Protein AF-A0A2C6AY49-F1 (afdb_monomer_lite)

Structure (mmCIF, N/CA/C/O backbone):
data_AF-A0A2C6AY49-F1
#
_entry.id   AF-A0A2C6AY49-F1
#
loop_
_atom_site.group_PDB
_atom_site.id
_atom_site.type_symbol
_atom_site.label_atom_id
_atom_site.label_alt_id
_atom_site.label_comp_id
_atom_site.label_asym_id
_atom_site.label_entity_id
_atom_site.label_seq_id
_atom_site.pdbx_PDB_ins_code
_atom_site.Cartn_x
_atom_site.Cartn_y
_atom_site.Cartn_z
_atom_site.occupancy
_atom_site.B_iso_or_equiv
_atom_site.auth_seq_id
_atom_site.auth_comp_id
_atom_site.auth_asym_id
_atom_site.auth_atom_id
_atom_site.pdbx_PDB_model_num
ATOM 1 N N . MET A 1 1 ? 8.527 -21.718 -27.892 1.00 63.59 1 MET A N 1
ATOM 2 C CA . MET A 1 1 ? 9.544 -20.723 -27.468 1.00 63.59 1 MET A CA 1
ATOM 3 C C . MET A 1 1 ? 10.426 -20.252 -28.619 1.00 63.59 1 MET A C 1
ATOM 5 O O . MET A 1 1 ? 10.440 -19.054 -28.850 1.00 63.59 1 MET A O 1
ATOM 9 N N . LYS A 1 2 ? 11.100 -21.139 -29.371 1.00 71.44 2 LYS A N 1
ATOM 10 C CA . LYS A 1 2 ? 11.913 -20.734 -30.540 1.00 71.44 2 LYS A CA 1
ATOM 11 C C . LYS A 1 2 ? 11.113 -19.955 -31.601 1.00 71.44 2 LYS A C 1
ATOM 13 O O . LYS A 1 2 ? 11.583 -18.920 -32.049 1.00 71.44 2 LYS A O 1
ATOM 18 N N . ASP A 1 3 ? 9.878 -20.367 -31.890 1.00 84.06 3 ASP A N 1
ATOM 19 C CA . ASP A 1 3 ? 9.003 -19.645 -32.832 1.00 84.06 3 ASP A CA 1
ATOM 20 C C . ASP A 1 3 ? 8.619 -18.234 -32.378 1.00 84.06 3 ASP A C 1
ATOM 22 O O . ASP A 1 3 ? 8.638 -17.313 -33.184 1.00 84.06 3 ASP A O 1
ATOM 26 N N . LEU A 1 4 ? 8.329 -18.034 -31.089 1.00 85.00 4 LEU A N 1
ATOM 27 C CA . LEU A 1 4 ? 7.979 -16.711 -30.555 1.00 85.00 4 LEU A CA 1
ATOM 28 C C . LEU A 1 4 ? 9.176 -15.756 -30.585 1.00 85.00 4 LEU A C 1
ATOM 30 O O . LEU A 1 4 ? 9.024 -14.583 -30.910 1.00 85.00 4 LEU A O 1
ATOM 34 N N . ILE A 1 5 ? 10.372 -16.267 -30.279 1.00 85.38 5 ILE A N 1
ATOM 35 C CA . ILE A 1 5 ? 11.615 -15.492 -30.351 1.00 85.38 5 ILE A CA 1
ATOM 36 C C . ILE A 1 5 ? 11.899 -15.103 -31.805 1.00 85.38 5 ILE A C 1
ATOM 38 O O . ILE A 1 5 ? 12.180 -13.942 -32.081 1.00 85.38 5 ILE A O 1
ATOM 42 N N . ASN A 1 6 ? 11.755 -16.037 -32.745 1.00 89.19 6 ASN A N 1
ATOM 43 C CA . ASN A 1 6 ? 11.958 -15.762 -34.166 1.00 89.19 6 ASN A CA 1
ATOM 44 C C . ASN A 1 6 ? 10.931 -14.758 -34.712 1.00 89.19 6 ASN A C 1
ATOM 46 O O . ASN A 1 6 ? 11.304 -13.850 -35.450 1.00 89.19 6 ASN A O 1
ATOM 50 N N . GLN A 1 7 ? 9.662 -14.864 -34.308 1.00 85.88 7 GLN A N 1
ATOM 51 C CA . GLN A 1 7 ? 8.625 -13.891 -34.667 1.00 85.88 7 GLN A CA 1
ATOM 52 C C . GLN A 1 7 ? 8.929 -12.495 -34.110 1.00 85.88 7 GLN A C 1
ATOM 54 O O . GLN A 1 7 ? 8.796 -11.510 -34.832 1.00 85.88 7 GLN A O 1
ATOM 59 N N . ALA A 1 8 ? 9.398 -12.400 -32.863 1.00 85.19 8 ALA A N 1
ATOM 60 C CA . ALA A 1 8 ? 9.810 -11.129 -32.272 1.00 85.19 8 ALA A CA 1
ATOM 61 C C . ALA A 1 8 ? 11.018 -10.517 -33.002 1.00 85.19 8 ALA A C 1
ATOM 63 O O . ALA A 1 8 ? 11.032 -9.316 -33.255 1.00 85.19 8 ALA A O 1
ATOM 64 N N . ILE A 1 9 ? 12.003 -11.332 -33.394 1.00 86.94 9 ILE A N 1
ATOM 65 C CA . ILE A 1 9 ? 13.176 -10.876 -34.156 1.00 86.94 9 ILE A CA 1
ATOM 66 C C . ILE A 1 9 ? 12.764 -10.340 -35.530 1.00 86.94 9 ILE A C 1
ATOM 68 O O . ILE A 1 9 ? 13.208 -9.263 -35.915 1.00 86.94 9 ILE A O 1
ATOM 72 N N . VAL A 1 10 ? 11.891 -11.048 -36.254 1.00 90.06 10 VAL A N 1
ATOM 73 C CA . VAL A 1 10 ? 11.384 -10.597 -37.562 1.00 90.06 10 VAL A CA 1
ATOM 74 C C . VAL A 1 10 ? 10.586 -9.299 -37.425 1.00 90.06 10 VAL A C 1
ATOM 76 O O . VAL A 1 10 ? 10.730 -8.397 -38.244 1.00 90.06 10 VAL A O 1
ATOM 79 N N . TYR A 1 11 ? 9.779 -9.174 -36.371 1.00 86.75 11 TYR A N 1
ATOM 80 C CA . TYR A 1 11 ? 9.031 -7.952 -36.088 1.00 86.75 11 TYR A CA 1
ATOM 81 C C . TYR A 1 11 ? 9.958 -6.758 -35.815 1.00 86.75 11 TYR A C 1
ATOM 83 O O . TYR A 1 11 ? 9.780 -5.701 -36.413 1.00 86.75 11 TYR A O 1
ATOM 91 N N . LEU A 1 12 ? 10.985 -6.944 -34.979 1.00 84.88 12 LEU A N 1
ATOM 92 C CA . LEU A 1 12 ? 11.977 -5.911 -34.664 1.00 84.88 12 LEU A CA 1
ATOM 93 C C . LEU A 1 12 ? 12.850 -5.543 -35.873 1.00 84.88 12 LEU A C 1
ATOM 95 O O . LEU A 1 12 ? 13.212 -4.382 -36.036 1.00 84.88 12 LEU A O 1
ATOM 99 N N . ALA A 1 13 ? 13.170 -6.500 -36.748 1.00 85.19 13 ALA A N 1
ATOM 100 C CA . ALA A 1 13 ? 13.949 -6.248 -37.962 1.00 85.19 13 ALA A CA 1
ATOM 101 C C . ALA A 1 13 ? 13.224 -5.328 -38.960 1.00 85.19 13 ALA A C 1
ATOM 103 O O . ALA A 1 13 ? 13.877 -4.636 -39.736 1.00 85.19 13 ALA A O 1
ATOM 104 N N . ASN A 1 14 ? 11.890 -5.284 -38.909 1.00 90.81 14 ASN A N 1
ATOM 105 C CA . ASN A 1 14 ? 11.062 -4.444 -39.774 1.00 90.81 14 ASN A CA 1
ATOM 106 C C . ASN A 1 14 ? 10.794 -3.041 -39.197 1.00 90.81 14 ASN A C 1
ATOM 108 O O . ASN A 1 14 ? 9.965 -2.309 -39.738 1.00 90.81 14 ASN A O 1
ATOM 112 N N . PHE A 1 15 ? 11.451 -2.658 -38.097 1.00 91.56 15 PHE A N 1
ATOM 113 C CA . PHE A 1 15 ? 11.240 -1.353 -37.469 1.00 91.56 15 PHE A CA 1
ATOM 114 C C . PHE A 1 15 ? 11.849 -0.204 -38.273 1.00 91.56 15 PHE A C 1
ATOM 116 O O . PHE A 1 15 ? 12.960 -0.302 -38.799 1.00 91.56 15 PHE A O 1
ATOM 123 N N . SER A 1 16 ? 11.147 0.929 -38.299 1.00 93.19 16 SER A N 1
ATOM 124 C CA . SER A 1 16 ? 11.684 2.179 -38.835 1.00 93.19 16 SER A CA 1
ATOM 125 C C . SER A 1 16 ? 12.755 2.773 -37.913 1.00 93.19 16 SER A C 1
ATOM 127 O O . SER A 1 16 ? 12.834 2.458 -36.722 1.00 93.19 16 SER A O 1
ATOM 129 N N . VAL A 1 17 ? 13.570 3.689 -38.447 1.00 92.88 17 VAL A N 1
ATOM 130 C CA . VAL A 1 17 ? 14.605 4.400 -37.671 1.00 92.88 17 VAL A CA 1
ATOM 131 C C . VAL A 1 17 ? 14.002 5.128 -36.461 1.00 92.88 17 VAL A C 1
ATOM 133 O O . VAL A 1 17 ? 14.562 5.076 -35.371 1.00 92.88 17 VAL A O 1
ATOM 136 N N . GLU A 1 18 ? 12.826 5.742 -36.613 1.00 92.19 18 GLU A N 1
ATOM 137 C CA . GLU A 1 18 ? 12.115 6.409 -35.513 1.00 92.19 18 GLU A CA 1
ATOM 138 C C . GLU A 1 18 ? 11.705 5.431 -34.403 1.00 92.19 18 GLU A C 1
ATOM 140 O O . GLU A 1 18 ? 11.847 5.736 -33.219 1.00 92.19 18 GLU A O 1
ATOM 145 N N . GLN A 1 19 ? 11.240 4.232 -34.762 1.00 92.00 19 GLN A N 1
ATOM 146 C CA . GLN A 1 19 ? 10.866 3.204 -33.787 1.00 92.00 19 GLN A CA 1
ATOM 147 C C . GLN A 1 19 ? 12.085 2.684 -33.018 1.00 92.00 19 GLN A C 1
ATOM 149 O O . GLN A 1 19 ? 12.000 2.481 -31.806 1.00 92.00 19 GLN A O 1
ATOM 154 N N . TRP A 1 20 ? 13.233 2.535 -33.686 1.00 93.62 20 TRP A N 1
ATOM 155 C CA . TRP A 1 20 ? 14.504 2.206 -33.033 1.00 93.62 20 TRP A CA 1
ATOM 156 C C . TRP A 1 20 ? 14.959 3.289 -32.050 1.00 93.62 20 TRP A C 1
ATOM 158 O O . TRP A 1 20 ? 15.426 2.960 -30.959 1.00 93.62 20 TRP A O 1
ATOM 168 N N . ILE A 1 21 ? 14.773 4.569 -32.390 1.00 94.38 21 ILE A N 1
ATOM 169 C CA . ILE A 1 21 ? 15.070 5.690 -31.487 1.00 94.38 21 ILE A CA 1
ATOM 170 C C . ILE A 1 21 ? 14.182 5.621 -30.240 1.00 94.38 21 ILE A C 1
ATOM 172 O O . ILE A 1 21 ? 14.693 5.699 -29.123 1.00 94.38 21 ILE A O 1
ATOM 176 N N . TRP A 1 22 ? 12.873 5.406 -30.395 1.00 94.44 22 TRP A N 1
ATOM 177 C CA . TRP A 1 22 ? 11.968 5.259 -29.250 1.00 94.44 22 TRP A CA 1
ATOM 178 C C . TRP A 1 22 ? 12.306 4.050 -28.372 1.00 94.44 22 TRP A C 1
ATOM 180 O O . TRP A 1 22 ? 12.256 4.151 -27.146 1.00 94.44 22 TRP A O 1
ATOM 190 N N . LEU A 1 23 ? 12.713 2.931 -28.976 1.00 93.56 23 LEU A N 1
ATOM 191 C CA . LEU A 1 23 ? 13.214 1.757 -28.255 1.00 93.56 23 LEU A CA 1
ATOM 192 C C . LEU A 1 23 ? 14.475 2.076 -27.446 1.00 93.56 23 LEU A C 1
ATOM 194 O O . LEU A 1 23 ? 14.574 1.680 -26.285 1.00 93.56 23 LEU A O 1
ATOM 198 N N . ALA A 1 24 ? 15.418 2.819 -28.027 1.00 94.25 24 ALA A N 1
ATOM 199 C CA . ALA A 1 24 ? 16.630 3.245 -27.337 1.00 94.25 24 ALA A CA 1
ATOM 200 C C . ALA A 1 24 ? 16.316 4.183 -26.158 1.00 94.25 24 ALA A C 1
ATOM 202 O O . ALA A 1 24 ? 16.864 4.005 -25.070 1.00 94.25 24 ALA A O 1
ATOM 203 N N . VAL A 1 25 ? 15.388 5.131 -26.338 1.00 96.00 25 VAL A N 1
ATOM 204 C CA . VAL A 1 25 ? 14.912 6.016 -25.262 1.00 96.00 25 VAL A CA 1
ATOM 205 C C . VAL A 1 25 ? 14.259 5.207 -24.140 1.00 96.00 25 VAL A C 1
ATOM 207 O O . VAL A 1 25 ? 14.597 5.396 -22.972 1.00 96.00 25 VAL A O 1
ATOM 210 N N . ALA A 1 26 ? 13.379 4.258 -24.473 1.00 93.94 26 ALA A N 1
ATOM 211 C CA . ALA A 1 26 ? 12.767 3.369 -23.488 1.00 93.94 26 ALA A CA 1
ATOM 212 C C . ALA A 1 26 ? 13.822 2.539 -22.733 1.00 93.94 26 ALA A C 1
ATOM 214 O O . ALA A 1 26 ? 13.768 2.433 -21.507 1.00 93.94 26 ALA A O 1
ATOM 215 N N . GLY A 1 27 ? 14.824 2.010 -23.441 1.00 95.81 27 GLY A N 1
ATOM 216 C CA . GLY A 1 27 ? 15.952 1.295 -22.843 1.00 95.81 27 GLY A CA 1
ATOM 217 C C . GLY A 1 27 ? 16.761 2.162 -21.873 1.00 95.81 27 GLY A C 1
ATOM 218 O O . GLY A 1 27 ? 17.069 1.718 -20.768 1.00 95.81 27 GLY A O 1
ATOM 219 N N . LEU A 1 28 ? 17.046 3.416 -22.235 1.00 95.19 28 LEU A N 1
ATOM 220 C CA . LEU A 1 28 ? 17.745 4.369 -21.365 1.00 95.19 28 LEU A CA 1
ATOM 221 C C . LEU A 1 28 ? 16.958 4.680 -20.090 1.00 95.19 28 LEU A C 1
ATOM 223 O O . LEU A 1 28 ? 17.542 4.709 -19.006 1.00 95.19 28 LEU A O 1
ATOM 227 N N . ILE A 1 29 ? 15.639 4.857 -20.197 1.00 93.50 29 ILE A N 1
ATOM 228 C CA . ILE A 1 29 ? 14.764 5.054 -19.034 1.00 93.50 29 ILE A CA 1
ATOM 229 C C . ILE A 1 29 ? 14.838 3.837 -18.104 1.00 93.50 29 ILE A C 1
ATOM 231 O O . ILE A 1 29 ? 15.002 3.998 -16.895 1.00 93.50 29 ILE A O 1
ATOM 235 N N . LEU A 1 30 ? 14.782 2.617 -18.648 1.00 93.19 30 LEU A N 1
ATOM 236 C CA . LEU A 1 30 ? 14.894 1.392 -17.850 1.00 93.19 30 LEU A CA 1
ATOM 237 C C . LEU A 1 30 ? 16.252 1.280 -17.145 1.00 93.19 30 LEU A C 1
ATOM 239 O O . LEU A 1 30 ? 16.292 0.959 -15.957 1.00 93.19 30 LEU A O 1
ATOM 243 N N . ILE A 1 31 ? 17.353 1.588 -17.840 1.00 93.25 31 ILE A N 1
ATOM 244 C CA . ILE A 1 31 ? 18.702 1.606 -17.252 1.00 93.25 31 ILE A CA 1
ATOM 245 C C . ILE A 1 31 ? 18.770 2.620 -16.110 1.00 93.25 31 ILE A C 1
ATOM 247 O O . ILE A 1 31 ? 19.264 2.296 -15.031 1.00 93.25 31 ILE A O 1
ATOM 251 N N . TYR A 1 32 ? 18.242 3.827 -16.318 1.00 91.25 32 TYR A N 1
ATOM 252 C CA . TYR A 1 32 ? 18.216 4.870 -15.297 1.00 91.25 32 TYR A CA 1
ATOM 253 C C . TYR A 1 32 ? 17.419 4.441 -14.056 1.00 91.25 32 TYR A C 1
ATOM 255 O O . TYR A 1 32 ? 17.896 4.603 -12.929 1.00 91.25 32 TYR A O 1
ATOM 263 N N . ILE A 1 33 ? 16.238 3.841 -14.245 1.00 87.56 33 ILE A N 1
ATOM 264 C CA . ILE A 1 33 ? 15.418 3.319 -13.143 1.00 87.56 33 ILE A CA 1
ATOM 265 C C . ILE A 1 33 ? 16.170 2.217 -12.390 1.00 87.56 33 ILE A C 1
ATOM 267 O O . ILE A 1 33 ? 16.202 2.217 -11.159 1.00 87.56 33 ILE A O 1
ATOM 271 N N . PHE A 1 34 ? 16.806 1.292 -13.114 1.00 86.88 34 PHE A N 1
ATOM 272 C CA . PHE A 1 34 ? 17.543 0.184 -12.512 1.00 86.88 34 PHE A CA 1
ATOM 273 C C . PHE A 1 34 ? 18.773 0.664 -11.730 1.00 86.88 34 PHE A C 1
ATOM 275 O O . PHE A 1 34 ? 19.018 0.196 -10.618 1.00 86.88 34 PHE A O 1
ATOM 282 N N . TYR A 1 35 ? 19.505 1.644 -12.263 1.00 90.12 35 TYR A N 1
ATOM 283 C CA . TYR A 1 35 ? 20.657 2.253 -11.598 1.00 90.12 35 TYR A CA 1
ATOM 284 C C . TYR A 1 35 ? 20.260 2.924 -10.274 1.00 90.12 35 TYR A C 1
ATOM 286 O O . TYR A 1 35 ? 20.899 2.711 -9.243 1.00 90.12 35 TYR A O 1
ATOM 294 N N . ASN A 1 36 ? 19.144 3.659 -10.269 1.00 89.19 36 ASN A N 1
ATOM 295 C CA . ASN A 1 36 ? 18.635 4.365 -9.089 1.00 89.19 36 ASN A CA 1
ATOM 296 C C . ASN A 1 36 ? 17.705 3.507 -8.209 1.00 89.19 36 ASN A C 1
ATOM 298 O O . ASN A 1 36 ? 17.119 4.010 -7.248 1.00 89.19 36 ASN A O 1
ATOM 302 N N . ARG A 1 37 ? 17.596 2.193 -8.470 1.00 83.88 37 ARG A N 1
ATOM 303 C CA . ARG A 1 37 ? 16.687 1.267 -7.765 1.00 83.88 37 ARG A CA 1
ATOM 304 C C . ARG A 1 37 ? 16.759 1.404 -6.246 1.00 83.88 37 ARG A C 1
ATOM 306 O O . ARG A 1 37 ? 15.725 1.423 -5.586 1.00 83.88 37 ARG A O 1
ATOM 313 N N . LYS A 1 38 ? 17.967 1.506 -5.680 1.00 85.62 38 LYS A N 1
ATOM 314 C CA . LYS A 1 38 ? 18.165 1.619 -4.223 1.00 85.62 38 LYS A CA 1
ATOM 315 C C . LYS A 1 38 ? 17.494 2.863 -3.636 1.00 85.62 38 LYS A C 1
ATOM 317 O O . LYS A 1 38 ? 16.908 2.778 -2.562 1.00 85.62 38 LYS A O 1
ATOM 322 N N . GLN A 1 39 ? 17.561 3.994 -4.338 1.00 86.75 39 GLN A N 1
ATOM 323 C CA . GLN A 1 39 ? 16.940 5.240 -3.898 1.00 86.75 39 GLN A CA 1
ATOM 324 C C . GLN A 1 39 ? 15.416 5.112 -3.883 1.00 86.75 39 GLN A C 1
ATOM 326 O O . GLN A 1 39 ? 14.790 5.459 -2.885 1.00 86.75 39 GLN A O 1
ATOM 331 N N . TYR A 1 40 ? 14.830 4.551 -4.945 1.00 84.31 40 TYR A N 1
ATOM 332 C CA . TYR A 1 40 ? 13.385 4.326 -5.012 1.00 84.31 40 TYR A CA 1
ATOM 333 C C . TYR A 1 40 ? 12.910 3.378 -3.914 1.00 84.31 40 TYR A C 1
ATOM 335 O O . TYR A 1 40 ? 11.968 3.697 -3.198 1.00 84.31 40 TYR A O 1
ATOM 343 N N . VAL A 1 41 ? 13.603 2.255 -3.718 1.00 86.81 41 VAL A N 1
ATOM 344 C CA . VAL A 1 41 ? 13.268 1.288 -2.664 1.00 86.81 41 VAL A CA 1
ATOM 345 C C . VAL A 1 41 ? 13.320 1.922 -1.272 1.00 86.81 41 VAL A C 1
ATOM 347 O O . VAL A 1 41 ? 12.425 1.694 -0.461 1.00 86.81 41 VAL A O 1
ATOM 350 N N . ASN A 1 42 ? 14.326 2.753 -0.986 1.00 88.31 42 ASN A N 1
ATOM 351 C CA . ASN A 1 42 ? 14.403 3.464 0.291 1.00 88.31 42 ASN A CA 1
ATOM 352 C C . ASN A 1 42 ? 13.266 4.476 0.466 1.00 88.31 42 ASN A C 1
ATOM 354 O O . ASN A 1 42 ? 12.708 4.571 1.557 1.00 88.31 42 ASN A O 1
ATOM 358 N N . LEU A 1 43 ? 12.904 5.201 -0.593 1.00 89.44 43 LEU A N 1
ATOM 359 C CA . LEU A 1 43 ? 11.783 6.137 -0.571 1.00 89.44 43 LEU A CA 1
ATOM 360 C C . LEU A 1 43 ? 10.461 5.410 -0.287 1.00 89.44 43 LEU A C 1
ATOM 362 O O . LEU A 1 43 ? 9.704 5.827 0.588 1.00 89.44 43 LEU A O 1
ATOM 366 N N . PHE A 1 44 ? 10.216 4.281 -0.955 1.00 88.31 44 PHE A N 1
ATOM 367 C CA . PHE A 1 44 ? 9.034 3.458 -0.696 1.00 88.31 44 PHE A CA 1
ATOM 368 C C . PHE A 1 44 ? 9.035 2.872 0.714 1.00 88.31 44 PHE A C 1
ATOM 370 O O . PHE A 1 44 ? 8.004 2.895 1.381 1.00 88.31 44 PHE A O 1
ATOM 377 N N . ARG A 1 45 ? 10.188 2.414 1.211 1.00 88.75 45 ARG A N 1
ATOM 378 C CA . ARG A 1 45 ? 10.319 1.935 2.591 1.00 88.75 45 ARG A CA 1
ATOM 379 C C . ARG A 1 45 ? 9.961 3.011 3.612 1.00 88.75 45 ARG A C 1
ATOM 381 O O . ARG A 1 45 ? 9.223 2.722 4.545 1.00 88.75 45 ARG A O 1
ATOM 388 N N . GLN A 1 46 ? 10.438 4.240 3.431 1.00 92.12 46 GLN A N 1
ATOM 389 C CA . GLN A 1 46 ? 10.080 5.351 4.317 1.00 92.12 46 GLN A CA 1
ATOM 390 C C . GLN A 1 46 ? 8.582 5.661 4.265 1.00 92.12 46 GLN A C 1
ATOM 392 O O . GLN A 1 46 ? 7.965 5.836 5.310 1.00 92.12 46 GLN A O 1
ATOM 397 N N . ALA A 1 47 ? 7.979 5.670 3.073 1.00 90.50 47 ALA A N 1
ATOM 398 C CA . ALA A 1 47 ? 6.541 5.889 2.930 1.00 90.50 47 ALA A CA 1
ATOM 399 C C . ALA A 1 47 ? 5.709 4.816 3.657 1.00 90.50 47 ALA A C 1
ATOM 401 O O . ALA A 1 47 ? 4.709 5.140 4.299 1.00 90.50 47 ALA A O 1
ATOM 402 N N . VAL A 1 48 ? 6.138 3.551 3.596 1.00 90.75 48 VAL A N 1
ATOM 403 C CA . VAL A 1 48 ? 5.498 2.443 4.320 1.00 90.75 48 VAL A CA 1
ATOM 404 C C . VAL A 1 48 ? 5.615 2.629 5.835 1.00 90.75 48 VAL A C 1
ATOM 406 O O . VAL A 1 48 ? 4.598 2.547 6.518 1.00 90.75 48 VAL A O 1
ATOM 409 N N . ILE A 1 49 ? 6.806 2.955 6.348 1.00 91.25 49 ILE A N 1
ATOM 410 C CA . ILE A 1 49 ? 7.038 3.204 7.784 1.00 91.25 49 ILE A CA 1
ATOM 411 C C . ILE A 1 49 ? 6.159 4.351 8.291 1.00 91.25 49 ILE A C 1
ATOM 413 O O . ILE A 1 49 ? 5.450 4.205 9.280 1.00 91.25 49 ILE A O 1
ATOM 417 N N . VAL A 1 50 ? 6.142 5.482 7.583 1.00 92.62 50 VAL A N 1
ATOM 418 C CA . VAL A 1 50 ? 5.317 6.641 7.962 1.00 92.62 50 VAL A CA 1
ATOM 419 C C . VAL A 1 50 ? 3.826 6.293 7.936 1.00 92.62 50 VAL A C 1
ATOM 421 O O . VAL A 1 50 ? 3.058 6.776 8.767 1.00 92.62 50 VAL A O 1
ATOM 424 N N . SER A 1 51 ? 3.400 5.437 7.004 1.00 89.38 51 SER A N 1
ATOM 425 C CA . SER A 1 51 ? 2.015 4.959 6.954 1.00 89.38 51 SER A CA 1
ATOM 426 C C . SER A 1 51 ? 1.679 4.094 8.171 1.00 89.38 51 SER A C 1
ATOM 428 O O . SER A 1 51 ? 0.643 4.311 8.798 1.00 89.38 51 SER A O 1
ATOM 430 N N . GLU A 1 52 ? 2.558 3.160 8.543 1.00 90.50 52 GLU A N 1
ATOM 431 C CA . GLU A 1 52 ? 2.421 2.348 9.757 1.00 90.50 52 GLU A CA 1
ATOM 432 C C . GLU A 1 52 ? 2.349 3.226 11.013 1.00 90.50 52 GLU A C 1
ATOM 434 O O . GLU A 1 52 ? 1.409 3.104 11.800 1.00 90.50 52 GLU A O 1
ATOM 439 N N . GLU A 1 53 ? 3.280 4.170 11.174 1.00 91.69 53 GLU A N 1
ATOM 440 C CA . GLU A 1 53 ? 3.283 5.126 12.286 1.00 91.69 53 GLU A CA 1
ATOM 441 C C . GLU A 1 53 ? 1.994 5.954 12.329 1.00 91.69 53 GLU A C 1
ATOM 443 O O . GLU A 1 53 ? 1.421 6.165 13.401 1.00 91.69 53 GLU A O 1
ATOM 448 N N . SER A 1 54 ? 1.486 6.381 11.169 1.00 90.75 54 SER A N 1
ATOM 449 C CA . SER A 1 54 ? 0.227 7.116 11.067 1.00 90.75 54 SER A CA 1
ATOM 450 C C . SER A 1 54 ? -0.957 6.278 11.550 1.00 90.75 54 SER A C 1
ATOM 452 O O . SER A 1 54 ? -1.738 6.757 12.377 1.00 90.75 54 SER A O 1
ATOM 454 N N . PHE A 1 55 ? -1.071 5.018 11.119 1.00 89.31 55 PHE A N 1
ATOM 455 C CA . PHE A 1 55 ? -2.128 4.114 11.585 1.00 89.31 55 PHE A CA 1
ATOM 456 C C . PHE A 1 55 ? -1.992 3.763 13.069 1.00 89.31 55 PHE A C 1
ATOM 458 O O . PHE A 1 55 ? -3.005 3.661 13.764 1.00 89.31 55 PHE A O 1
ATOM 465 N N . ASN A 1 56 ? -0.762 3.638 13.568 1.00 90.12 56 ASN A N 1
ATOM 466 C CA . ASN A 1 56 ? -0.464 3.339 14.967 1.00 90.12 56 ASN A CA 1
ATOM 467 C C . ASN A 1 56 ? -0.583 4.557 15.894 1.00 90.12 56 ASN A C 1
ATOM 469 O O . ASN A 1 56 ? -0.692 4.394 17.115 1.00 90.12 56 ASN A O 1
ATOM 473 N N . SER A 1 57 ? -0.615 5.770 15.341 1.00 90.81 57 SER A N 1
ATOM 474 C CA . SER A 1 57 ? -0.809 7.000 16.104 1.00 90.81 57 SER A CA 1
ATOM 475 C C . SER A 1 57 ? -2.174 7.024 16.801 1.00 90.81 57 SER A C 1
ATOM 477 O O . SER A 1 57 ? -3.180 6.518 16.296 1.00 90.81 57 SER A O 1
ATOM 479 N N . GLY A 1 58 ? -2.245 7.667 17.971 1.00 86.69 58 GLY A N 1
ATOM 480 C CA . GLY A 1 58 ? -3.504 7.800 18.710 1.00 86.69 58 GLY A CA 1
ATOM 481 C C . GLY A 1 58 ? -4.611 8.488 17.898 1.00 86.69 58 GLY A C 1
ATOM 482 O O . GLY A 1 58 ? -5.783 8.152 18.049 1.00 86.69 58 GLY A O 1
ATOM 483 N N . GLU A 1 59 ? -4.253 9.417 17.009 1.00 90.81 59 GLU A N 1
ATOM 484 C CA . GLU A 1 59 ? -5.196 10.086 16.109 1.00 90.81 59 GLU A CA 1
ATOM 485 C C . GLU A 1 59 ? -5.622 9.186 14.940 1.00 90.81 59 GLU A C 1
ATOM 487 O O . GLU A 1 59 ? -6.814 9.094 14.644 1.00 90.81 59 GLU A O 1
ATOM 492 N N . GLY A 1 60 ? -4.684 8.474 14.307 1.00 87.38 60 GLY A N 1
ATOM 493 C CA . GLY A 1 60 ? -4.970 7.543 13.213 1.00 87.38 6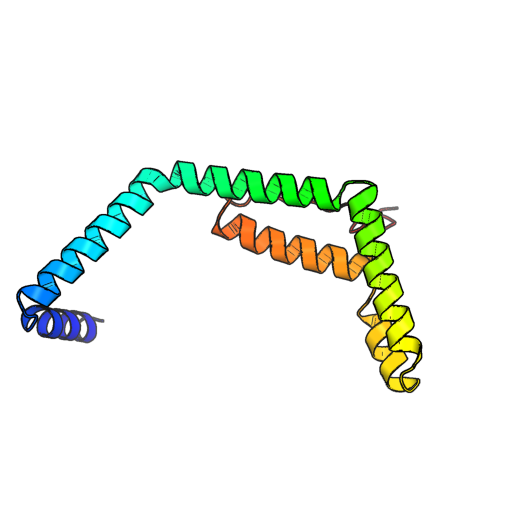0 GLY A CA 1
ATOM 494 C C . GLY A 1 60 ? -5.892 6.406 13.641 1.00 87.38 60 GLY A C 1
ATOM 495 O O . GLY A 1 60 ? -6.887 6.126 12.969 1.00 87.38 60 GLY A O 1
ATOM 496 N N . ARG A 1 61 ? -5.659 5.835 14.829 1.00 87.38 61 ARG A N 1
ATOM 497 C CA . ARG A 1 61 ? -6.546 4.817 15.414 1.00 87.38 61 ARG A CA 1
ATOM 498 C C . ARG A 1 61 ? -7.959 5.351 15.650 1.00 87.38 61 ARG A C 1
ATOM 500 O O . ARG A 1 61 ? -8.925 4.641 15.369 1.00 87.38 61 ARG A O 1
ATOM 507 N N . LYS A 1 62 ? -8.094 6.599 16.119 1.00 90.56 62 LYS A N 1
ATOM 508 C CA . LYS A 1 62 ? -9.398 7.264 16.302 1.00 90.56 62 LYS A CA 1
ATOM 509 C C . LYS A 1 62 ? -10.097 7.528 14.971 1.00 90.56 62 LYS A C 1
ATOM 511 O O . LYS A 1 62 ? -11.295 7.292 14.870 1.00 90.56 62 LYS A O 1
ATOM 516 N N . LYS A 1 63 ? -9.366 7.974 13.946 1.00 90.12 63 LYS A N 1
ATOM 517 C CA . LYS A 1 63 ? -9.901 8.184 12.590 1.00 90.12 63 LYS A CA 1
ATOM 518 C C . LYS A 1 63 ? -10.399 6.877 11.974 1.00 90.12 63 LYS A C 1
ATOM 520 O O . LYS A 1 63 ? -11.495 6.854 11.418 1.00 90.12 63 LYS A O 1
ATOM 525 N N . LEU A 1 64 ? -9.645 5.787 12.128 1.00 88.94 64 LEU A N 1
ATOM 526 C CA . LEU A 1 64 ? -10.054 4.465 11.655 1.00 88.94 64 LEU A CA 1
ATOM 527 C C . LEU A 1 64 ? -11.313 3.976 12.378 1.00 88.94 64 LEU A C 1
ATOM 529 O O . LEU A 1 64 ? -12.261 3.534 11.740 1.00 88.94 64 LEU A O 1
ATOM 533 N N . GLU A 1 65 ? -11.356 4.106 13.701 1.00 89.31 65 GLU A N 1
ATOM 534 C CA . GLU A 1 65 ? -12.531 3.743 14.494 1.00 89.31 65 GLU A CA 1
ATOM 535 C C . GLU A 1 65 ? -13.763 4.588 14.147 1.00 89.31 65 GLU A C 1
ATOM 537 O O . GLU A 1 65 ? -14.858 4.050 13.991 1.00 89.31 65 GLU A O 1
ATOM 542 N N . ALA A 1 66 ? -13.587 5.893 13.939 1.00 90.44 66 ALA A N 1
ATOM 543 C CA . ALA A 1 66 ? -14.653 6.775 13.481 1.00 90.44 66 ALA A CA 1
ATOM 544 C C . ALA A 1 66 ? -15.183 6.360 12.100 1.00 90.44 66 ALA A C 1
ATOM 546 O O . ALA A 1 66 ? -16.396 6.339 11.896 1.00 90.44 66 ALA A O 1
ATOM 547 N N . ALA A 1 67 ? -14.302 5.969 11.173 1.00 88.81 67 ALA A N 1
ATOM 548 C CA . ALA A 1 67 ? -14.701 5.459 9.864 1.00 88.81 67 ALA A CA 1
ATOM 549 C C . ALA A 1 67 ? -15.502 4.151 9.982 1.00 88.81 67 ALA A C 1
ATOM 551 O O . ALA A 1 67 ? -16.560 4.024 9.365 1.00 88.81 67 ALA A O 1
ATOM 552 N N . VAL A 1 68 ? -15.058 3.211 10.826 1.00 87.31 68 VAL A N 1
ATOM 553 C CA . VAL A 1 68 ? -15.789 1.962 11.109 1.00 87.31 68 VAL A CA 1
ATOM 554 C C . VAL A 1 68 ? -17.189 2.269 11.636 1.00 87.31 68 VAL A C 1
ATOM 556 O O . VAL A 1 68 ? -18.182 1.782 11.094 1.00 87.31 68 VAL A O 1
ATOM 559 N N . ASN A 1 69 ? -17.274 3.124 12.654 1.00 88.44 69 ASN A N 1
ATOM 560 C CA . ASN A 1 69 ? -18.535 3.498 13.286 1.00 88.44 69 ASN A CA 1
ATOM 561 C C . ASN A 1 69 ? -19.467 4.230 12.319 1.00 88.44 69 ASN A C 1
ATOM 563 O O . ASN A 1 69 ? -20.672 3.981 12.325 1.00 88.44 69 ASN A O 1
ATOM 567 N N . PHE A 1 70 ? -18.929 5.079 11.442 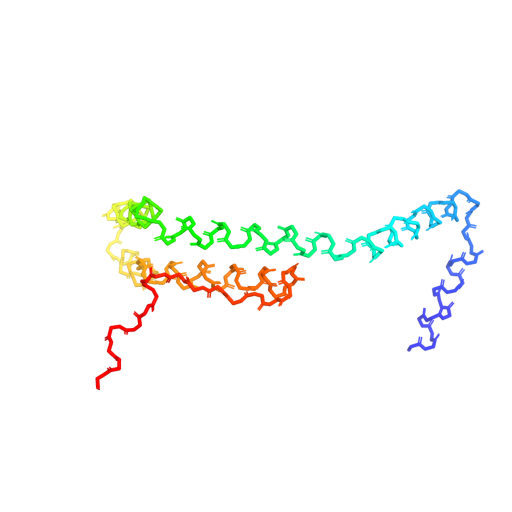1.00 88.25 70 PHE A N 1
ATOM 568 C CA . PHE A 1 70 ? -19.711 5.736 10.401 1.00 88.25 70 PHE A CA 1
ATOM 569 C C . PHE A 1 70 ? -20.325 4.725 9.428 1.00 88.25 70 PHE A C 1
ATOM 571 O O . PHE A 1 70 ? -21.512 4.820 9.108 1.00 88.25 70 PHE A O 1
ATOM 578 N N . ILE A 1 71 ? -19.560 3.722 8.988 1.00 84.88 71 ILE A N 1
ATOM 579 C CA . ILE A 1 71 ? -20.093 2.690 8.095 1.00 84.88 71 ILE A CA 1
ATOM 580 C C . ILE A 1 71 ? -21.167 1.861 8.811 1.00 84.88 71 ILE A C 1
ATOM 582 O O . ILE A 1 71 ? -22.226 1.612 8.234 1.00 84.88 71 ILE A O 1
ATOM 586 N N . LEU A 1 72 ? -20.953 1.487 10.076 1.00 83.81 72 LEU A N 1
ATOM 587 C CA . LEU A 1 72 ? -21.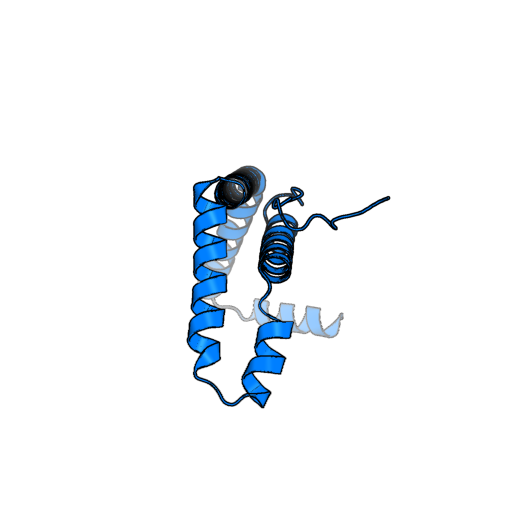955 0.781 10.887 1.00 83.81 72 LEU A CA 1
ATOM 588 C C . LEU A 1 72 ? -23.235 1.613 11.080 1.00 83.81 72 LEU A C 1
ATOM 590 O O . LEU A 1 72 ? -24.346 1.085 10.973 1.00 83.81 72 LEU A O 1
ATOM 594 N N . TYR A 1 73 ? -23.095 2.922 11.292 1.00 86.56 73 TYR A N 1
ATOM 595 C CA . TYR A 1 73 ? -24.213 3.857 11.381 1.00 86.56 73 TYR A CA 1
ATOM 596 C C . TYR A 1 73 ? -25.009 3.911 10.071 1.00 86.56 73 TYR A C 1
ATOM 598 O O . TYR A 1 73 ? -26.221 3.702 10.073 1.00 86.56 73 TYR A O 1
ATOM 606 N N . ARG A 1 74 ? -24.336 4.089 8.928 1.00 83.19 74 ARG A N 1
ATOM 607 C CA . ARG A 1 74 ? -24.978 4.089 7.599 1.00 83.19 74 ARG A CA 1
ATOM 608 C C . ARG A 1 74 ? -25.605 2.743 7.242 1.00 83.19 74 ARG A C 1
ATOM 610 O O . ARG A 1 74 ? -26.638 2.697 6.589 1.00 83.19 74 ARG A O 1
ATOM 617 N N . THR A 1 75 ? -25.018 1.650 7.709 1.00 81.38 75 THR A N 1
ATOM 618 C CA . THR A 1 75 ? -25.547 0.294 7.522 1.00 81.38 75 THR A CA 1
ATOM 619 C C . THR A 1 75 ? -26.813 0.062 8.344 1.00 81.38 75 THR A C 1
ATOM 621 O O . THR A 1 75 ? -27.663 -0.742 7.970 1.00 81.38 75 THR A O 1
ATOM 624 N N . SER A 1 76 ? -26.983 0.783 9.453 1.00 78.25 76 SER A N 1
ATOM 625 C CA . SER A 1 76 ? -28.150 0.631 10.324 1.00 78.25 76 SER A CA 1
ATOM 626 C C . SER A 1 76 ? -29.453 1.119 9.682 1.00 78.25 76 SER A C 1
ATOM 628 O O . SER A 1 76 ? -30.518 0.727 10.149 1.00 78.25 76 SER A O 1
ATOM 630 N N . SER A 1 77 ? -29.392 1.904 8.597 1.00 83.75 77 SER A N 1
ATOM 631 C CA . SER A 1 77 ? -30.573 2.277 7.806 1.00 83.75 77 SER A CA 1
ATOM 632 C C . SER A 1 77 ? -30.952 1.252 6.726 1.00 83.75 77 SER A C 1
ATOM 634 O O . SER A 1 77 ? -31.885 1.496 5.966 1.00 83.75 77 SER A O 1
ATOM 636 N N . LEU A 1 78 ? -30.227 0.134 6.606 1.00 85.56 78 LEU A N 1
ATOM 637 C CA . LEU A 1 78 ? -30.526 -0.939 5.653 1.00 85.56 78 LEU A CA 1
ATOM 638 C C . LEU A 1 78 ? -31.468 -1.996 6.260 1.00 85.56 78 LEU A C 1
ATOM 640 O O . LEU A 1 78 ? -31.523 -2.144 7.485 1.00 85.56 78 LEU A O 1
ATOM 644 N N . PRO A 1 79 ? -32.164 -2.794 5.423 1.00 88.06 79 PRO A N 1
ATOM 645 C CA . PRO A 1 79 ? -32.921 -3.952 5.885 1.00 88.06 79 PRO A CA 1
ATOM 646 C C . PRO A 1 79 ? -32.067 -4.894 6.741 1.00 88.06 79 PRO A C 1
ATOM 648 O O . PRO A 1 79 ? -30.879 -5.097 6.477 1.00 88.06 79 PRO A O 1
ATOM 651 N N . TRP A 1 80 ? -32.690 -5.510 7.746 1.00 81.88 80 TRP A N 1
ATOM 652 C CA . TRP A 1 80 ? -32.006 -6.305 8.773 1.00 81.88 80 TRP A CA 1
ATOM 653 C C . TRP A 1 80 ? -31.092 -7.410 8.205 1.00 81.88 80 TRP A C 1
ATOM 655 O O . TRP A 1 80 ? -30.016 -7.653 8.749 1.00 81.88 80 TRP A O 1
ATOM 665 N N . ILE A 1 81 ? -31.462 -8.012 7.068 1.00 84.81 81 ILE A N 1
ATOM 666 C CA . ILE A 1 81 ? -30.669 -9.040 6.371 1.00 84.81 81 ILE A CA 1
ATOM 667 C C . ILE A 1 81 ? -29.329 -8.467 5.881 1.00 84.81 81 ILE A C 1
ATOM 669 O O . ILE A 1 81 ? -28.274 -9.038 6.148 1.00 84.81 81 ILE A O 1
ATOM 673 N N . ALA A 1 82 ? -29.349 -7.307 5.215 1.00 82.19 82 ALA A N 1
ATOM 674 C CA . ALA A 1 82 ? -28.135 -6.641 4.739 1.00 82.19 82 ALA A CA 1
ATOM 675 C C . ALA A 1 82 ? -27.253 -6.184 5.912 1.00 82.19 82 ALA A C 1
ATOM 677 O O . ALA A 1 82 ? -26.028 -6.309 5.863 1.00 82.19 82 ALA A O 1
ATOM 678 N N . ARG A 1 83 ? -27.878 -5.729 7.004 1.00 80.69 83 ARG A N 1
ATOM 679 C CA . ARG A 1 83 ? -27.186 -5.323 8.232 1.00 80.69 83 ARG A CA 1
ATOM 680 C C . ARG A 1 83 ? -26.381 -6.470 8.852 1.00 80.69 83 ARG A C 1
ATOM 682 O O . ARG A 1 83 ? -25.230 -6.252 9.222 1.00 80.69 83 ARG A O 1
ATOM 689 N N . ILE A 1 84 ? -26.937 -7.682 8.923 1.00 79.88 84 ILE A N 1
ATOM 690 C CA . ILE A 1 84 ? -26.234 -8.862 9.464 1.00 79.88 84 ILE A CA 1
ATOM 691 C C . ILE A 1 84 ? -24.983 -9.186 8.645 1.00 79.88 84 ILE A C 1
ATOM 693 O O . ILE A 1 84 ? -23.912 -9.405 9.216 1.00 79.88 84 ILE A O 1
ATOM 697 N N . VAL A 1 85 ? -25.106 -9.192 7.315 1.00 80.75 85 VAL A N 1
ATOM 698 C CA . VAL A 1 85 ? -23.979 -9.493 6.424 1.00 80.75 85 VAL A CA 1
ATOM 699 C C . VAL A 1 85 ? -22.877 -8.454 6.609 1.00 80.75 85 VAL A C 1
ATOM 701 O O . VAL A 1 85 ? -21.731 -8.811 6.861 1.00 80.75 85 VAL A O 1
ATOM 704 N N . ILE A 1 86 ? -23.217 -7.168 6.563 1.00 78.06 86 ILE A N 1
ATOM 705 C CA . ILE A 1 86 ? -22.230 -6.087 6.605 1.00 78.06 86 ILE A CA 1
ATOM 706 C C . ILE A 1 86 ? -21.516 -6.019 7.964 1.00 78.06 86 ILE A C 1
ATOM 708 O O . ILE A 1 86 ? -20.290 -5.917 7.999 1.00 78.06 86 ILE A O 1
ATOM 712 N N . ILE A 1 87 ? -22.235 -6.159 9.083 1.00 75.75 87 ILE A N 1
ATOM 713 C CA . ILE A 1 87 ? -21.627 -6.154 10.428 1.00 75.75 87 ILE A CA 1
ATOM 714 C C . ILE A 1 87 ? -20.601 -7.287 10.585 1.00 75.75 87 ILE A C 1
ATOM 716 O O . ILE A 1 87 ? -19.559 -7.089 11.208 1.00 75.75 87 ILE A O 1
ATOM 720 N N . ARG A 1 88 ? -20.841 -8.458 9.975 1.00 75.12 88 ARG A N 1
ATOM 721 C CA . ARG A 1 88 ? -19.893 -9.586 9.996 1.00 75.12 88 ARG A CA 1
ATOM 722 C C . ARG A 1 88 ? -18.551 -9.225 9.344 1.00 75.12 88 ARG A C 1
ATOM 724 O O . ARG A 1 88 ? -17.521 -9.761 9.745 1.00 75.12 88 ARG A O 1
ATOM 731 N N . PHE A 1 89 ? -18.552 -8.351 8.337 1.00 74.38 89 PHE A N 1
ATOM 732 C CA . PHE A 1 89 ? -17.355 -7.971 7.582 1.00 74.38 89 PHE A CA 1
ATOM 733 C C . PHE A 1 89 ? -16.683 -6.684 8.085 1.00 74.38 89 PHE A C 1
ATOM 735 O O . PHE A 1 89 ? -15.461 -6.587 8.005 1.00 74.38 89 PHE A O 1
ATOM 742 N N . ILE A 1 90 ? -17.439 -5.737 8.643 1.00 78.50 90 ILE A N 1
ATOM 743 C CA . ILE A 1 90 ? -16.977 -4.383 8.999 1.00 78.50 90 ILE A CA 1
ATOM 744 C C . ILE A 1 90 ? -16.646 -4.308 10.495 1.00 78.50 90 ILE A C 1
ATOM 746 O O . ILE A 1 90 ? -17.270 -3.582 11.264 1.00 78.50 90 ILE A O 1
ATOM 750 N N . SER A 1 91 ? -15.653 -5.087 10.927 1.00 78.88 91 SER A N 1
ATOM 751 C CA . SER A 1 91 ? -15.049 -4.913 12.253 1.00 78.88 91 SER A CA 1
ATOM 752 C C . SER A 1 91 ? -13.767 -4.090 12.146 1.00 78.88 91 SER A C 1
ATOM 754 O O . SER A 1 91 ? -13.044 -4.179 11.151 1.00 78.88 91 SER A O 1
ATOM 756 N N . LYS A 1 92 ? -13.460 -3.302 13.186 1.00 81.56 92 LYS A N 1
ATOM 757 C CA . LYS A 1 92 ? -12.203 -2.538 13.280 1.00 81.56 92 LYS A CA 1
ATOM 758 C C . LYS A 1 92 ? -10.992 -3.441 13.050 1.00 81.56 92 LYS A C 1
ATOM 760 O O . LYS A 1 92 ? -10.150 -3.118 12.225 1.00 81.56 92 LYS A O 1
ATOM 765 N N . LYS A 1 93 ? -10.982 -4.616 13.685 1.00 85.06 93 LYS A N 1
ATOM 766 C CA . LYS A 1 93 ? -9.932 -5.627 13.531 1.00 85.06 93 LYS A CA 1
ATOM 767 C C . LYS A 1 93 ? -9.765 -6.102 12.082 1.00 85.06 93 LYS A C 1
ATOM 769 O O . LYS A 1 93 ? -8.655 -6.104 11.570 1.00 85.06 93 LYS A O 1
ATOM 774 N N . ARG A 1 94 ? -10.861 -6.443 11.391 1.00 84.88 94 ARG A N 1
ATOM 775 C CA . ARG A 1 94 ? -10.808 -6.867 9.978 1.00 84.88 94 ARG A CA 1
ATOM 776 C C . ARG A 1 94 ? -10.329 -5.755 9.057 1.00 84.88 94 ARG A C 1
ATOM 778 O O . ARG A 1 94 ? -9.590 -6.028 8.122 1.00 84.88 94 ARG A O 1
ATOM 785 N N . MET A 1 95 ? -10.737 -4.513 9.307 1.00 84.75 95 MET A N 1
ATOM 786 C CA . MET A 1 95 ? -10.223 -3.379 8.540 1.00 84.75 95 MET A CA 1
ATOM 787 C C . MET A 1 95 ? -8.728 -3.173 8.763 1.00 84.75 95 MET A C 1
ATOM 789 O O . MET A 1 95 ? -8.020 -2.958 7.786 1.00 84.75 95 MET A O 1
ATOM 793 N N . ILE A 1 96 ? -8.247 -3.292 10.004 1.00 88.69 96 ILE A N 1
ATOM 794 C CA . ILE A 1 96 ? -6.812 -3.237 10.305 1.00 88.69 96 ILE A CA 1
ATOM 795 C C . ILE A 1 96 ? -6.066 -4.349 9.555 1.00 88.69 96 ILE A C 1
ATOM 797 O O . ILE A 1 96 ? -5.140 -4.037 8.820 1.00 88.69 96 ILE A O 1
ATOM 801 N N . ASP A 1 97 ? -6.519 -5.603 9.643 1.00 90.31 97 ASP A N 1
ATOM 802 C CA . ASP A 1 97 ? -5.904 -6.743 8.939 1.00 90.31 97 ASP A CA 1
ATOM 803 C C . ASP A 1 97 ? -5.885 -6.551 7.407 1.00 90.31 97 ASP A C 1
ATOM 805 O O . ASP A 1 97 ? -4.892 -6.838 6.742 1.00 90.31 97 ASP A O 1
ATOM 809 N N . ILE A 1 98 ? -6.954 -6.002 6.818 1.00 88.69 98 ILE A N 1
ATOM 810 C CA . ILE A 1 98 ? -6.996 -5.686 5.379 1.00 88.69 98 ILE A CA 1
ATOM 811 C C . ILE A 1 98 ? -5.985 -4.591 5.019 1.00 88.69 98 ILE A C 1
ATOM 813 O O . ILE A 1 98 ? -5.299 -4.709 3.999 1.00 88.69 98 ILE A O 1
ATOM 817 N N . ILE A 1 99 ? -5.899 -3.526 5.822 1.00 88.38 99 ILE A N 1
ATOM 818 C CA . ILE A 1 99 ? -4.941 -2.433 5.610 1.00 88.38 99 ILE A CA 1
ATOM 819 C C . ILE A 1 99 ? -3.515 -2.971 5.730 1.00 88.38 99 ILE A C 1
ATOM 821 O O . ILE A 1 99 ? -2.711 -2.732 4.833 1.00 88.38 99 ILE A O 1
ATOM 825 N N . GLU A 1 100 ? -3.227 -3.747 6.772 1.00 90.88 100 GLU A N 1
ATOM 826 C CA . GLU A 1 100 ? -1.925 -4.367 7.014 1.00 90.88 100 GLU A CA 1
ATOM 827 C C . GLU A 1 100 ? -1.524 -5.279 5.853 1.00 90.88 100 GLU A C 1
ATOM 829 O O . GLU A 1 100 ? -0.475 -5.073 5.253 1.00 90.88 100 GLU A O 1
ATOM 834 N N . LYS A 1 101 ? -2.395 -6.203 5.424 1.00 92.88 101 LYS A N 1
ATOM 835 C CA . LYS A 1 101 ? -2.145 -7.069 4.255 1.00 92.88 101 LYS A CA 1
ATOM 836 C C . LYS A 1 101 ? -1.916 -6.284 2.970 1.00 92.88 101 LYS A C 1
ATOM 838 O O . LYS A 1 101 ? -1.111 -6.691 2.130 1.00 92.88 101 LYS A O 1
ATOM 843 N N . THR A 1 102 ? -2.643 -5.187 2.777 1.00 90.75 102 THR A N 1
ATOM 844 C CA . THR A 1 102 ? -2.494 -4.343 1.587 1.00 90.75 102 THR A CA 1
ATOM 845 C C . THR A 1 102 ? -1.161 -3.603 1.612 1.00 90.75 102 THR A C 1
ATOM 847 O O . THR A 1 102 ? -0.436 -3.613 0.616 1.00 90.75 102 THR A O 1
ATOM 850 N N . LEU A 1 103 ? -0.806 -3.019 2.758 1.00 89.88 103 LEU A N 1
ATOM 851 C CA . LEU A 1 103 ? 0.469 -2.342 2.947 1.00 89.88 103 LEU A CA 1
ATOM 852 C C . LEU A 1 103 ? 1.631 -3.342 2.854 1.00 89.88 103 LEU A C 1
ATOM 854 O O . LEU A 1 103 ? 2.655 -3.020 2.258 1.00 89.88 103 LEU A O 1
ATOM 858 N N . GLN A 1 104 ? 1.451 -4.575 3.342 1.00 91.81 104 GLN A N 1
ATOM 859 C CA . GLN A 1 104 ? 2.452 -5.641 3.278 1.00 91.81 104 GLN A CA 1
ATOM 860 C C . GLN A 1 104 ? 2.725 -6.049 1.834 1.00 91.81 104 GLN A C 1
ATOM 862 O O . GLN A 1 104 ? 3.877 -6.053 1.420 1.00 91.81 104 GLN A O 1
ATOM 867 N N . LYS A 1 105 ? 1.682 -6.266 1.020 1.00 91.06 105 LYS A N 1
ATOM 868 C CA . LYS A 1 105 ? 1.850 -6.514 -0.423 1.00 91.06 105 LYS A CA 1
ATOM 869 C C . LYS A 1 105 ? 2.594 -5.379 -1.119 1.00 91.06 105 LYS A C 1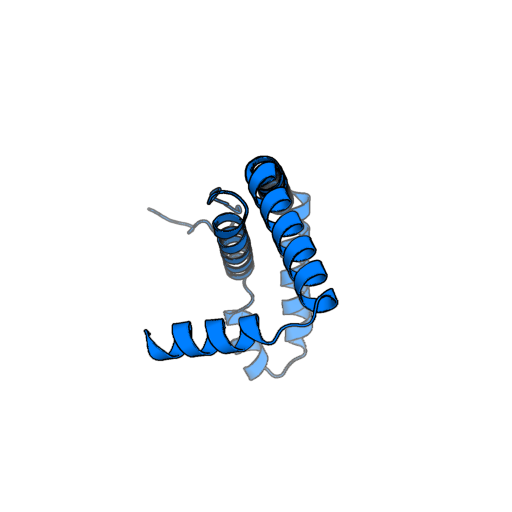
ATOM 871 O O . LYS A 1 105 ? 3.438 -5.628 -1.976 1.00 9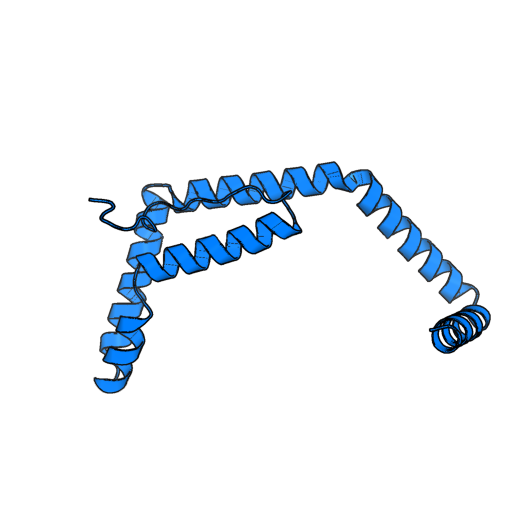1.06 105 LYS A O 1
ATOM 876 N N . PHE A 1 106 ? 2.283 -4.133 -0.768 1.00 85.94 106 PHE A N 1
ATOM 877 C CA . PHE A 1 106 ? 2.988 -2.981 -1.320 1.00 85.94 106 PHE A CA 1
ATOM 878 C C . PHE A 1 106 ? 4.466 -2.981 -0.901 1.00 85.94 106 PHE A C 1
ATOM 880 O O . PHE A 1 106 ? 5.353 -2.787 -1.731 1.00 85.94 106 PHE A O 1
ATOM 887 N N . SER A 1 107 ? 4.738 -3.269 0.369 1.00 87.19 107 SER A N 1
ATOM 888 C CA . SER A 1 107 ? 6.086 -3.369 0.918 1.00 87.19 107 SER A CA 1
ATOM 889 C C . SER A 1 107 ? 6.910 -4.502 0.299 1.00 87.19 107 SER A C 1
ATOM 891 O O . SER A 1 107 ? 8.090 -4.320 -0.008 1.00 87.19 107 SER A O 1
ATOM 893 N N . ASP A 1 108 ? 6.291 -5.648 0.029 1.00 90.31 108 ASP A N 1
ATOM 894 C CA . ASP A 1 108 ? 6.947 -6.787 -0.613 1.00 90.31 108 ASP A CA 1
ATOM 895 C C . ASP A 1 108 ? 7.399 -6.458 -2.039 1.00 90.31 108 ASP A C 1
ATOM 897 O O . ASP A 1 108 ? 8.485 -6.854 -2.462 1.00 90.31 108 ASP A O 1
ATOM 901 N N . ILE A 1 109 ? 6.599 -5.677 -2.769 1.00 86.50 109 ILE A N 1
ATOM 902 C CA . ILE A 1 109 ? 6.916 -5.279 -4.144 1.00 86.50 109 ILE A CA 1
ATOM 903 C C . ILE A 1 109 ? 7.951 -4.143 -4.166 1.00 86.50 109 ILE A C 1
ATOM 905 O O . ILE A 1 109 ? 8.875 -4.165 -4.982 1.00 86.50 109 ILE A O 1
ATOM 909 N N . PHE A 1 110 ? 7.807 -3.145 -3.289 1.00 84.88 110 PHE A N 1
ATOM 910 C CA . PHE A 1 110 ? 8.508 -1.863 -3.433 1.00 84.88 110 PHE A CA 1
ATOM 911 C C . PHE A 1 110 ? 9.507 -1.528 -2.317 1.00 84.88 110 PHE A C 1
ATOM 913 O O . PHE A 1 110 ? 10.404 -0.718 -2.543 1.00 84.88 110 PHE A O 1
ATOM 920 N N . ALA A 1 111 ? 9.403 -2.138 -1.135 1.00 84.88 111 ALA A N 1
ATOM 921 C CA . ALA A 1 111 ? 10.131 -1.739 0.075 1.00 84.88 111 ALA A CA 1
ATOM 922 C C . ALA A 1 111 ? 11.039 -2.840 0.665 1.00 84.88 111 ALA A C 1
ATOM 924 O O . ALA A 1 111 ? 11.359 -2.804 1.854 1.00 84.88 111 ALA A O 1
ATOM 925 N N . ASN A 1 112 ? 11.484 -3.802 -0.153 1.00 86.44 112 ASN A N 1
ATOM 926 C CA . ASN A 1 112 ? 12.271 -4.969 0.280 1.00 86.44 112 ASN A CA 1
ATOM 927 C C . ASN A 1 112 ? 11.592 -5.775 1.407 1.00 86.44 112 ASN A C 1
ATOM 929 O O . ASN A 1 112 ? 12.274 -6.208 2.338 1.00 86.44 112 ASN A O 1
ATOM 933 N N . SER A 1 113 ? 10.270 -5.957 1.345 1.00 85.25 113 SER A N 1
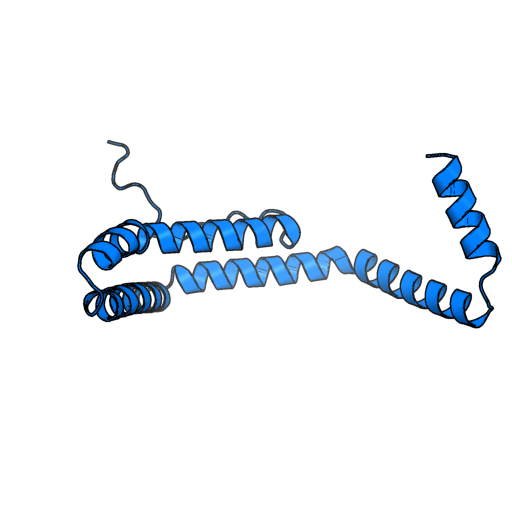ATOM 934 C CA . SER A 1 113 ? 9.526 -6.759 2.330 1.00 85.25 113 SER A CA 1
ATOM 935 C C . SER A 1 113 ? 9.693 -6.269 3.768 1.00 85.25 113 SER A C 1
ATOM 937 O O . SER A 1 113 ? 9.799 -7.059 4.708 1.00 85.25 113 SER A O 1
ATOM 939 N N . TYR A 1 114 ? 9.723 -4.949 3.963 1.00 88.25 114 TYR A N 1
ATOM 940 C CA . TYR A 1 114 ? 9.596 -4.377 5.297 1.00 88.25 114 TYR A CA 1
ATOM 941 C C . TYR A 1 114 ? 8.293 -4.879 5.941 1.00 88.25 114 TYR A C 1
ATOM 943 O O . TYR A 1 114 ? 7.218 -4.757 5.348 1.00 88.25 114 TYR A O 1
ATOM 951 N N . LYS A 1 115 ? 8.404 -5.499 7.118 1.00 90.00 115 LYS A N 1
ATOM 952 C CA . LYS A 1 115 ? 7.258 -6.055 7.834 1.00 90.00 115 LYS A CA 1
ATOM 953 C C . LYS A 1 115 ? 6.476 -4.919 8.477 1.00 90.00 115 LYS A C 1
ATOM 955 O O . LYS A 1 115 ? 7.054 -4.164 9.251 1.00 90.00 115 LYS A O 1
ATOM 960 N N . ILE A 1 116 ? 5.194 -4.843 8.157 1.00 89.00 116 ILE A N 1
ATOM 961 C CA . ILE A 1 116 ? 4.261 -3.888 8.751 1.00 89.00 116 ILE A CA 1
ATOM 962 C C . ILE A 1 116 ? 3.508 -4.566 9.884 1.00 89.00 116 ILE A C 1
ATOM 964 O O . ILE A 1 116 ? 3.106 -5.720 9.746 1.00 89.00 116 ILE A O 1
ATOM 968 N N . ASP A 1 117 ? 3.285 -3.826 10.965 1.00 89.69 117 ASP A N 1
ATOM 969 C CA . ASP A 1 117 ? 2.460 -4.258 12.088 1.00 89.69 117 ASP A CA 1
ATOM 970 C C . ASP A 1 117 ? 1.543 -3.113 12.553 1.00 89.69 117 ASP A C 1
ATOM 972 O O . ASP A 1 117 ? 2.006 -2.056 12.996 1.00 89.69 117 ASP A O 1
ATOM 976 N N . ILE A 1 118 ? 0.221 -3.285 12.421 1.00 86.25 118 ILE A N 1
ATOM 977 C CA . ILE A 1 118 ? -0.750 -2.269 12.848 1.00 86.25 118 ILE A CA 1
ATOM 978 C C . ILE A 1 118 ? -1.469 -2.724 14.125 1.00 86.25 118 ILE A C 1
ATOM 980 O O . ILE A 1 118 ? -2.235 -3.689 14.154 1.00 86.25 118 ILE A O 1
ATOM 984 N N . LYS A 1 119 ? -1.311 -1.933 15.191 1.00 83.56 119 LYS A N 1
ATOM 985 C CA . LYS A 1 119 ? -1.865 -2.196 16.524 1.00 83.56 119 LYS A CA 1
ATOM 986 C C . LYS A 1 119 ? -3.387 -2.311 16.511 1.00 83.56 119 LYS A C 1
ATOM 988 O O . LYS A 1 119 ? -4.108 -1.386 16.119 1.00 83.56 119 LYS A O 1
ATOM 993 N N . GLY A 1 120 ? -3.894 -3.391 17.104 1.00 73.00 120 GLY A N 1
ATOM 994 C CA . GLY A 1 120 ? -5.325 -3.728 17.135 1.00 73.00 120 GLY A CA 1
ATOM 995 C C . GLY A 1 120 ? -5.745 -4.816 16.141 1.00 73.00 120 GLY A C 1
ATOM 996 O O . GLY A 1 120 ? -6.939 -5.101 16.037 1.00 73.00 120 GLY A O 1
ATOM 997 N N . ASN A 1 121 ? -4.777 -5.406 15.432 1.00 71.31 121 ASN A N 1
ATOM 998 C CA . ASN A 1 121 ? -4.866 -6.713 14.774 1.00 71.31 121 ASN A CA 1
ATOM 999 C C . ASN A 1 121 ? -4.586 -7.880 15.749 1.00 71.31 121 ASN A C 1
ATOM 1001 O O . ASN A 1 121 ? -4.995 -9.011 15.508 1.00 71.31 121 ASN A O 1
ATOM 1005 N N . GLU A 1 122 ? -3.946 -7.613 16.886 1.00 73.81 122 GLU A N 1
ATOM 1006 C CA . GLU A 1 122 ? -3.593 -8.633 17.878 1.00 73.81 122 GLU A CA 1
ATOM 1007 C C . GLU A 1 122 ? -4.816 -9.503 18.254 1.00 73.81 122 GLU A C 1
ATOM 1009 O O . GLU A 1 122 ? -5.941 -9.027 18.453 1.00 73.81 122 GLU A O 1
ATOM 1014 N N . GLU A 1 123 ? -4.642 -10.824 18.226 1.00 59.03 123 GLU A N 1
ATOM 1015 C CA . GLU A 1 123 ? -5.590 -11.745 18.845 1.00 59.03 123 GLU A CA 1
ATOM 1016 C C . GLU A 1 123 ? -5.548 -11.515 20.349 1.00 59.03 123 GLU A C 1
ATOM 1018 O O . GLU A 1 123 ? -4.512 -11.695 20.981 1.00 59.03 123 GLU A O 1
ATOM 1023 N N . ASP A 1 124 ? -6.672 -11.051 20.903 1.00 52.53 124 ASP A N 1
ATOM 1024 C CA . ASP A 1 124 ? -6.900 -11.010 22.342 1.00 52.53 124 ASP A CA 1
ATOM 1025 C C . ASP A 1 124 ? -6.865 -12.464 22.863 1.00 52.53 124 ASP A C 1
ATOM 1027 O O . ASP A 1 124 ? -7.905 -13.113 22.973 1.00 52.53 124 ASP A O 1
ATOM 1031 N N . GLY A 1 125 ? -5.662 -12.992 23.119 1.00 40.19 125 GLY A N 1
ATOM 1032 C CA . GLY A 1 125 ? -5.416 -14.267 23.796 1.00 40.19 125 GLY A CA 1
ATOM 1033 C C . GLY A 1 125 ? -4.611 -15.307 23.007 1.00 40.19 125 GLY A C 1
ATOM 1034 O O . GLY A 1 125 ? -5.190 -16.222 22.431 1.00 40.19 125 GLY A O 1
ATOM 1035 N N . GLU A 1 126 ? -3.282 -15.268 23.130 1.00 33.84 126 GLU A N 1
ATOM 1036 C CA . GLU A 1 126 ? -2.582 -16.468 23.610 1.00 33.84 126 GLU A CA 1
ATOM 1037 C C . GLU A 1 126 ? -2.676 -16.439 25.144 1.00 33.84 126 GLU A C 1
ATOM 1039 O O . GLU A 1 126 ? -1.990 -15.655 25.799 1.00 33.84 126 GLU A O 1
ATOM 1044 N N . ASN A 1 127 ? -3.586 -17.240 25.697 1.00 37.34 127 ASN A N 1
ATOM 1045 C CA . ASN A 1 127 ? -3.574 -17.690 27.090 1.00 37.34 127 ASN A CA 1
ATOM 1046 C C . ASN A 1 127 ? -3.577 -19.216 27.072 1.00 37.34 127 ASN A C 1
ATOM 1048 O O . ASN A 1 127 ? -4.460 -19.772 26.377 1.00 37.34 127 ASN A O 1
#

Foldseek 3Di:
DVVVVVVVVVVVVPDDPVVVVVVVVVVVVVVVCVVCLVVQLVVLQVVLVVVLCCCQDPVNVVVLVVVLVVVLVVLVPDPPVSNVVVVVQRDSLNVQVVVQVVSQVSCVVRHVRDHGDHPPVDDPDPD

Sequence (127 aa):
MKDLINQAIVYLANFSVEQWIWLAVAGLILIYIFYNRKQYVNLFRQAVIVSEESFNSGEGRKKLEAAVNFILYRTSSLPWIARIVIIRFISKKRMIDIIEKTLQKFSDIFANSYKIDIKGNEEDGEN

Secondary structure (DSSP, 8-state):
-HHHHHHHHHHHHT--HHHHHHHHHHHHHHHHHHHTHHHHHHHHHHHHHHHHHHHHSHHHHHHHHHHHHHHHHHHTTS-HHHHHHHHHH--HHHHHHHHHHHHHHHHHHHSTTPPP--TT-S-S---

Radius of gyration: 24.01 Å; chains: 1; bounding box: 54×31×67 Å

pLDDT: mean 85.38, std 10.08, range [33.84, 96.0]

Organism: Fusobacterium nucleatum subsp. polymorphum (NCBI:txid76857)